Protein AF-A0A1J1LTK1-F1 (afdb_monomer_lite)

Foldseek 3Di:
DDPQQDAALVLLLVLLLVVQVVCPPPDFAALLNSQVVQVVQQVVCCVVPVHGRGRFDWDQDPSGTGGDVSVQLLCLLVVNHDPPDDDDPVSSVVSVQQWHADDRRTIDGNDD

Organism: NCBI:txid671072

InterPro domains:
  IPR025272 Antitoxin SocA-like, Panacea domain [PF13274] (35-80)

Secondary structure (DSSP, 8-state):
--------HHHHHHHHHHHHHHHTTTS--BHHHHHHHHHHHHHHHHHHHSS-SS---EEEETTEEEEHHHHHHHHHHHT---TT----HHHHHHHHHHEEEETTTEEEES--

Radius of gyration: 13.73 Å; chains: 1; bounding box: 41×34×31 Å

Structure (mmCIF, N/CA/C/O backbone):
data_AF-A0A1J1LTK1-F1
#
_entry.id   AF-A0A1J1LTK1-F1
#
loop_
_atom_site.group_PDB
_atom_site.id
_atom_site.type_symbol
_atom_site.label_atom_id
_atom_site.label_alt_id
_atom_site.label_comp_id
_atom_site.label_asym_id
_atom_site.label_entity_id
_atom_site.label_seq_id
_atom_site.pdbx_PDB_ins_code
_atom_site.Cartn_x
_atom_site.Cartn_y
_atom_site.Cartn_z
_atom_site.occupancy
_atom_site.B_iso_or_equiv
_atom_site.auth_seq_id
_atom_site.auth_comp_id
_atom_site.auth_asym_id
_atom_site.auth_atom_id
_atom_site.pdbx_PDB_model_num
ATOM 1 N N . MET A 1 1 ? -20.909 6.873 -13.714 1.00 45.38 1 MET A N 1
ATOM 2 C CA . MET A 1 1 ? -20.887 6.756 -12.245 1.00 45.38 1 MET A CA 1
ATOM 3 C C . MET A 1 1 ? -19.420 6.733 -11.861 1.00 45.38 1 MET A C 1
ATOM 5 O O . MET A 1 1 ? -18.765 5.736 -12.125 1.00 45.38 1 MET A O 1
ATOM 9 N N . GLU A 1 2 ? -18.878 7.863 -11.412 1.00 46.00 2 GLU A N 1
ATOM 10 C CA . GLU A 1 2 ? -17.503 7.933 -10.904 1.00 46.00 2 GLU A CA 1
ATOM 11 C C . GLU A 1 2 ? -17.510 7.356 -9.491 1.00 46.00 2 GLU A C 1
ATOM 13 O O . GLU A 1 2 ? -18.053 7.960 -8.572 1.00 46.00 2 GLU A O 1
ATOM 18 N N . TYR A 1 3 ? -16.981 6.146 -9.332 1.00 57.50 3 TYR A N 1
ATOM 19 C CA . TYR A 1 3 ? -16.617 5.632 -8.018 1.00 57.50 3 TYR A CA 1
ATOM 20 C C . TYR A 1 3 ? -15.126 5.903 -7.865 1.00 57.50 3 TYR A C 1
ATOM 22 O O . TYR A 1 3 ? -14.292 5.104 -8.292 1.00 57.50 3 TYR A O 1
ATOM 30 N N . GLN A 1 4 ? -14.789 7.092 -7.370 1.00 62.84 4 GLN A N 1
ATOM 31 C CA . GLN A 1 4 ? -13.400 7.451 -7.133 1.00 62.84 4 GLN A CA 1
ATOM 32 C C . GLN A 1 4 ? -13.026 6.909 -5.755 1.00 62.84 4 GLN A C 1
ATOM 34 O O . GLN A 1 4 ? -13.456 7.413 -4.721 1.00 62.84 4 GLN A O 1
ATOM 39 N N . PHE A 1 5 ? -12.317 5.784 -5.740 1.00 80.62 5 PHE A N 1
ATOM 40 C CA . PHE A 1 5 ? -11.678 5.325 -4.519 1.00 80.62 5 PHE A CA 1
ATOM 41 C C . PHE A 1 5 ? -10.465 6.219 -4.292 1.00 80.62 5 PHE A C 1
ATOM 43 O O . PHE A 1 5 ? -9.437 6.043 -4.941 1.00 80.62 5 PHE A O 1
ATOM 50 N N . ASP A 1 6 ? -10.619 7.210 -3.422 1.00 88.69 6 ASP A N 1
ATOM 51 C CA . ASP A 1 6 ? -9.527 8.114 -3.093 1.00 88.69 6 ASP A CA 1
ATOM 52 C C . ASP A 1 6 ? -8.479 7.389 -2.253 1.00 88.69 6 ASP A C 1
ATOM 54 O O . ASP A 1 6 ? -8.791 6.741 -1.245 1.00 88.69 6 ASP A O 1
ATOM 58 N N . PHE A 1 7 ? -7.222 7.519 -2.670 1.00 91.62 7 PHE A N 1
ATOM 59 C CA . PHE A 1 7 ? -6.104 6.944 -1.944 1.00 91.62 7 PHE A CA 1
ATOM 60 C C . PHE A 1 7 ? -5.938 7.637 -0.589 1.00 91.62 7 PHE A C 1
ATOM 62 O O . PHE A 1 7 ? -5.644 8.830 -0.509 1.00 91.62 7 PHE A O 1
ATOM 69 N N . ASN A 1 8 ? -6.083 6.867 0.485 1.00 93.50 8 ASN A N 1
ATOM 70 C CA . ASN A 1 8 ? -5.805 7.303 1.841 1.00 93.50 8 ASN A CA 1
ATOM 71 C C . ASN A 1 8 ? -4.403 6.837 2.248 1.00 93.50 8 ASN A C 1
ATOM 73 O O . ASN A 1 8 ? -4.176 5.658 2.530 1.00 93.50 8 ASN A O 1
ATOM 77 N N . ILE A 1 9 ? -3.475 7.790 2.292 1.00 91.75 9 ILE A N 1
ATOM 78 C CA . ILE A 1 9 ? -2.065 7.521 2.562 1.00 91.75 9 ILE A CA 1
ATOM 79 C C . ILE A 1 9 ? -1.815 6.925 3.945 1.00 91.75 9 ILE A C 1
ATOM 81 O O . ILE A 1 9 ? -1.052 5.970 4.055 1.00 91.75 9 ILE A O 1
ATOM 85 N N . GLU A 1 10 ? -2.484 7.434 4.978 1.00 92.56 10 GLU A N 1
ATOM 86 C CA . GLU A 1 10 ? -2.327 6.953 6.352 1.00 92.56 10 GLU A CA 1
ATOM 87 C C . GLU A 1 10 ? -2.724 5.479 6.441 1.00 92.56 10 GLU A C 1
ATOM 89 O O . GLU A 1 10 ? -1.937 4.645 6.879 1.00 92.56 10 GLU A O 1
ATOM 94 N N . LYS A 1 11 ? -3.898 5.117 5.909 1.00 94.75 11 LYS A N 1
ATOM 95 C CA . LYS A 1 11 ? -4.338 3.717 5.844 1.00 94.75 11 LYS A CA 1
ATOM 96 C C . LYS A 1 11 ? -3.396 2.855 5.014 1.00 94.75 11 LYS A C 1
ATOM 98 O O . LYS A 1 11 ? -3.221 1.684 5.341 1.00 94.75 11 LYS A O 1
ATOM 103 N N . GLY A 1 12 ? -2.803 3.402 3.955 1.00 95.12 12 GLY A N 1
ATOM 104 C CA . GLY A 1 12 ? -1.789 2.715 3.160 1.00 95.12 12 GLY A CA 1
ATOM 105 C C . GLY A 1 12 ? -0.531 2.395 3.973 1.00 95.12 12 GLY A C 1
ATOM 106 O O . GLY A 1 12 ? -0.083 1.250 3.976 1.00 95.12 12 GLY A O 1
ATOM 107 N N . ILE A 1 13 ? -0.000 3.378 4.708 1.00 94.50 13 ILE A N 1
ATOM 108 C CA . ILE A 1 13 ? 1.161 3.213 5.598 1.00 94.50 13 ILE A CA 1
ATOM 109 C C . ILE A 1 13 ? 0.856 2.174 6.679 1.00 94.50 13 ILE A C 1
ATOM 111 O O . ILE A 1 13 ? 1.611 1.216 6.829 1.00 94.50 13 ILE A O 1
ATOM 115 N N . GLU A 1 14 ? -0.275 2.305 7.372 1.00 95.62 14 GLU A N 1
ATOM 116 C CA . GLU A 1 14 ? -0.669 1.372 8.433 1.00 95.62 14 GLU A CA 1
ATOM 117 C C . GLU A 1 14 ? -0.929 -0.044 7.889 1.00 95.62 14 GLU A C 1
ATOM 119 O O . GLU A 1 14 ? -0.571 -1.034 8.523 1.00 95.62 14 GLU A O 1
ATOM 124 N N . SER A 1 15 ? -1.456 -0.172 6.666 1.00 96.19 15 SER A N 1
ATOM 125 C CA . SER A 1 15 ? -1.603 -1.477 6.003 1.00 96.19 15 SER A CA 1
ATOM 126 C C . SER A 1 15 ? -0.249 -2.130 5.715 1.00 96.19 15 SER A C 1
ATOM 128 O O . SER A 1 15 ? -0.113 -3.344 5.871 1.00 96.19 15 SER A O 1
ATOM 130 N N . ILE A 1 16 ? 0.765 -1.350 5.314 1.00 95.38 16 ILE A N 1
ATOM 131 C CA . ILE A 1 16 ? 2.134 -1.861 5.161 1.00 95.38 16 ILE A CA 1
ATOM 132 C C . ILE A 1 16 ? 2.659 -2.325 6.517 1.00 95.38 16 ILE A C 1
ATOM 134 O O . ILE A 1 16 ? 3.096 -3.468 6.608 1.00 95.38 16 ILE A O 1
ATOM 138 N N . LEU A 1 17 ? 2.602 -1.479 7.551 1.00 95.12 17 LEU A N 1
ATOM 139 C CA . LEU A 1 17 ? 3.112 -1.802 8.889 1.00 95.12 17 LEU A CA 1
ATOM 140 C C . LEU A 1 17 ? 2.490 -3.091 9.431 1.00 95.12 17 LEU A C 1
ATOM 142 O O . LEU A 1 17 ? 3.217 -4.001 9.830 1.00 95.12 17 LEU A O 1
ATOM 146 N N . TYR A 1 18 ? 1.170 -3.218 9.312 1.00 95.62 18 TYR A N 1
ATOM 147 C CA . TYR A 1 18 ? 0.444 -4.419 9.701 1.00 95.62 18 TYR A CA 1
ATOM 148 C C . TYR A 1 18 ? 0.911 -5.664 8.932 1.00 95.62 18 TYR A C 1
ATOM 150 O O . TYR A 1 18 ? 1.133 -6.722 9.519 1.00 95.62 18 TYR A O 1
ATOM 158 N N . ILE A 1 19 ? 1.122 -5.563 7.614 1.00 94.88 19 ILE A N 1
ATOM 159 C CA . ILE A 1 19 ? 1.669 -6.676 6.822 1.00 94.88 19 ILE A CA 1
ATOM 160 C C . ILE A 1 19 ? 3.095 -7.027 7.273 1.00 94.88 19 ILE A C 1
ATOM 162 O O . ILE A 1 19 ? 3.432 -8.209 7.320 1.00 94.88 19 ILE A O 1
ATOM 166 N N . LEU A 1 20 ? 3.939 -6.043 7.597 1.00 94.12 20 LEU A N 1
ATOM 167 C CA . LEU A 1 20 ? 5.304 -6.299 8.070 1.00 94.12 20 LEU A CA 1
ATOM 168 C C . LEU A 1 20 ? 5.305 -7.058 9.397 1.00 94.12 20 LEU A C 1
ATOM 170 O O . LEU A 1 20 ? 6.036 -8.041 9.515 1.00 94.12 20 LEU A O 1
ATOM 174 N N . GLU A 1 21 ? 4.454 -6.660 10.341 1.00 93.62 21 GLU A N 1
ATOM 175 C CA . GLU A 1 21 ? 4.252 -7.368 11.609 1.00 93.62 21 GLU A CA 1
ATOM 176 C C . GLU A 1 21 ? 3.733 -8.795 11.368 1.00 93.62 21 GLU A C 1
ATOM 178 O O . GLU A 1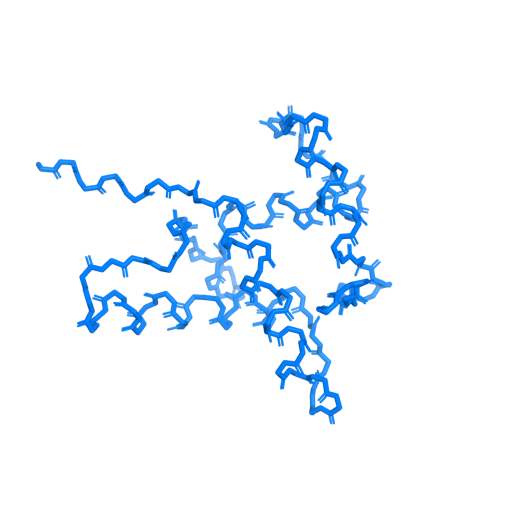 21 ? 4.277 -9.772 11.882 1.00 93.62 21 GLU A O 1
ATOM 183 N N . LEU A 1 22 ? 2.735 -8.962 10.493 1.00 92.62 22 LEU A N 1
ATOM 184 C CA . LEU A 1 22 ? 2.190 -10.281 10.161 1.00 92.62 22 LEU A CA 1
ATOM 185 C C . LEU A 1 22 ? 3.224 -11.234 9.555 1.00 92.62 22 LEU A C 1
ATOM 187 O O . LEU A 1 22 ? 3.109 -12.455 9.738 1.00 92.62 22 LEU A O 1
ATOM 191 N N . LEU A 1 23 ? 4.177 -10.694 8.795 1.00 91.06 23 LEU A N 1
ATOM 192 C CA . LEU A 1 23 ? 5.240 -11.438 8.125 1.00 91.06 23 LEU A CA 1
ATOM 193 C C . LEU A 1 23 ? 6.461 -11.687 9.012 1.00 91.06 23 LEU A C 1
ATOM 195 O O . LEU A 1 23 ? 7.292 -12.533 8.656 1.00 91.06 23 LEU A O 1
ATOM 199 N N . GLU A 1 24 ? 6.559 -11.000 10.149 1.00 87.75 24 GLU A N 1
ATOM 200 C CA . GLU A 1 24 ? 7.686 -11.100 11.064 1.00 87.75 24 GLU A CA 1
ATOM 201 C C . GLU A 1 24 ? 7.950 -12.563 11.447 1.00 87.75 24 GLU A C 1
ATOM 203 O O . GLU A 1 24 ? 7.037 -13.335 11.746 1.00 87.75 24 GLU A O 1
ATOM 208 N N . ASN A 1 25 ? 9.219 -12.976 11.374 1.00 86.19 25 ASN A N 1
ATOM 209 C CA . ASN A 1 25 ? 9.689 -14.341 11.650 1.00 86.19 25 ASN A CA 1
ATOM 210 C C . ASN A 1 25 ? 9.077 -15.463 10.784 1.00 86.19 25 ASN A C 1
ATOM 212 O O . ASN A 1 25 ? 9.423 -16.628 10.972 1.00 86.19 25 ASN A O 1
ATOM 216 N N . LYS A 1 26 ? 8.211 -15.147 9.810 1.00 90.62 26 LYS A N 1
ATOM 217 C CA . LYS A 1 26 ? 7.606 -16.132 8.898 1.00 90.62 26 LYS A CA 1
ATOM 218 C C . LYS A 1 26 ? 8.278 -16.109 7.542 1.00 90.62 26 LYS A C 1
ATOM 220 O O . LYS A 1 26 ? 8.710 -17.147 7.047 1.00 90.62 26 LYS A O 1
ATOM 225 N N . VAL A 1 27 ? 8.349 -14.931 6.920 1.00 90.88 27 VAL A N 1
ATOM 226 C CA . VAL A 1 27 ? 8.989 -14.771 5.614 1.00 90.88 27 VAL A CA 1
ATOM 227 C C . VAL A 1 27 ? 9.534 -13.361 5.422 1.00 90.88 27 VAL A C 1
ATOM 229 O O . VAL A 1 27 ? 8.986 -12.396 5.932 1.00 90.88 27 VAL A O 1
ATOM 232 N N . GLN A 1 28 ? 10.581 -13.236 4.607 1.00 89.94 28 GLN A N 1
ATOM 233 C CA . GLN A 1 28 ? 11.157 -11.948 4.234 1.00 89.94 28 GLN A CA 1
ATOM 234 C C . GLN A 1 28 ? 10.136 -11.032 3.520 1.00 89.94 28 GLN A C 1
ATOM 236 O O . GLN A 1 28 ? 9.617 -11.413 2.460 1.00 89.94 28 GLN A O 1
ATOM 241 N N . PRO A 1 29 ? 9.872 -9.820 4.042 1.00 92.00 29 PRO A N 1
ATOM 242 C CA . PRO A 1 29 ? 8.913 -8.874 3.474 1.00 92.00 29 PRO A CA 1
ATOM 243 C C . PRO A 1 29 ? 9.540 -8.047 2.340 1.00 92.00 29 PRO A C 1
ATOM 245 O O . PRO A 1 29 ? 9.961 -6.905 2.512 1.00 92.00 29 PRO A O 1
ATOM 248 N N . THR A 1 30 ? 9.625 -8.625 1.143 1.00 93.31 30 THR A N 1
ATOM 249 C CA . THR A 1 30 ? 10.082 -7.885 -0.045 1.00 93.31 30 THR A CA 1
ATOM 250 C C . THR A 1 30 ? 8.988 -6.957 -0.584 1.00 93.31 30 THR A C 1
ATOM 252 O O . THR A 1 30 ? 7.803 -7.276 -0.465 1.00 93.31 30 THR A O 1
ATOM 255 N N . ILE A 1 31 ? 9.365 -5.874 -1.282 1.00 92.00 31 ILE A N 1
ATOM 256 C CA . ILE A 1 31 ? 8.424 -4.969 -1.988 1.00 92.00 31 ILE A CA 1
ATOM 257 C C . ILE A 1 31 ? 7.384 -5.755 -2.802 1.00 92.00 31 ILE A C 1
ATOM 259 O O . ILE A 1 31 ? 6.187 -5.479 -2.733 1.00 92.00 31 ILE A O 1
ATOM 263 N N . HIS A 1 32 ? 7.821 -6.778 -3.544 1.00 92.00 32 HIS A N 1
ATOM 264 C CA . HIS A 1 32 ? 6.935 -7.610 -4.360 1.00 92.00 32 HIS A CA 1
ATOM 265 C C . HIS A 1 32 ? 5.928 -8.420 -3.540 1.00 92.00 32 HIS A C 1
ATOM 267 O O . HIS A 1 32 ? 4.791 -8.593 -3.974 1.00 92.00 32 HIS A O 1
ATOM 273 N N . ARG A 1 33 ? 6.335 -8.956 -2.383 1.00 93.12 33 ARG A N 1
ATOM 274 C CA . ARG A 1 33 ? 5.436 -9.718 -1.508 1.00 93.12 33 ARG A CA 1
ATOM 275 C C . ARG A 1 33 ? 4.413 -8.788 -0.879 1.00 93.12 33 ARG A C 1
ATOM 277 O O . ARG A 1 33 ? 3.225 -9.059 -1.008 1.00 93.12 33 ARG A O 1
ATOM 284 N N . VAL A 1 34 ? 4.864 -7.680 -0.294 1.00 95.06 34 VAL A N 1
ATOM 285 C CA . VAL A 1 34 ? 3.986 -6.672 0.320 1.00 95.06 34 VAL A CA 1
ATOM 286 C C . VAL A 1 34 ? 2.975 -6.144 -0.703 1.00 95.06 34 VAL A C 1
ATOM 288 O O . VAL A 1 34 ? 1.781 -6.158 -0.431 1.00 95.06 34 VAL A O 1
ATOM 291 N N . SER A 1 35 ? 3.415 -5.820 -1.925 1.00 95.50 35 SER A N 1
ATOM 292 C CA . SER A 1 35 ? 2.527 -5.388 -3.022 1.00 95.50 35 SER A CA 1
ATOM 293 C C . SER A 1 35 ? 1.425 -6.405 -3.338 1.00 95.50 35 SER A C 1
ATOM 295 O O . SER A 1 35 ? 0.273 -6.036 -3.551 1.00 95.50 35 SER A O 1
ATOM 297 N N . LYS A 1 36 ? 1.761 -7.703 -3.348 1.00 95.31 36 LYS A N 1
ATOM 298 C CA . LYS A 1 36 ? 0.783 -8.773 -3.584 1.00 95.31 36 LYS A CA 1
ATOM 299 C C . LYS A 1 36 ? -0.178 -8.936 -2.412 1.00 95.31 36 LYS A C 1
ATOM 301 O O . LYS A 1 36 ? -1.364 -9.123 -2.654 1.00 95.31 36 LYS A O 1
ATOM 306 N N . PHE A 1 37 ? 0.310 -8.860 -1.174 1.00 96.31 37 PHE A N 1
ATOM 307 C CA . PHE A 1 37 ? -0.551 -8.905 0.010 1.00 96.31 37 PHE A CA 1
ATOM 308 C C . PHE A 1 37 ? -1.567 -7.764 0.004 1.00 96.31 37 PHE A C 1
ATOM 310 O O . PHE A 1 37 ? -2.751 -8.029 0.173 1.00 96.31 37 PHE A O 1
ATOM 317 N N . LEU A 1 38 ? -1.122 -6.537 -0.277 1.00 97.06 38 LEU A N 1
ATOM 318 C CA . LEU A 1 38 ? -1.998 -5.372 -0.413 1.00 97.06 38 LEU A CA 1
ATOM 319 C C . LEU A 1 38 ? -3.070 -5.597 -1.487 1.00 97.06 38 LEU A C 1
ATOM 321 O O . LEU A 1 38 ? -4.254 -5.455 -1.200 1.00 97.06 38 LEU A O 1
ATOM 325 N N . TYR A 1 39 ? -2.670 -6.060 -2.677 1.00 97.12 39 TYR A N 1
ATOM 326 C CA . TYR A 1 39 ? -3.611 -6.380 -3.754 1.00 97.12 39 TYR A CA 1
ATOM 327 C C . TYR A 1 39 ? -4.663 -7.413 -3.338 1.00 97.12 39 TYR A C 1
ATOM 329 O O . TYR A 1 39 ? -5.849 -7.218 -3.592 1.00 97.12 39 TYR A O 1
ATOM 337 N N . PHE A 1 40 ? -4.249 -8.521 -2.716 1.00 97.12 40 PHE A N 1
ATOM 338 C CA . PHE A 1 40 ? -5.194 -9.554 -2.294 1.00 97.12 40 PHE A CA 1
ATOM 339 C C . PHE A 1 40 ? -6.112 -9.067 -1.172 1.00 97.12 40 PHE A C 1
ATOM 341 O O . PHE A 1 40 ? -7.302 -9.371 -1.211 1.00 97.12 40 PHE A O 1
ATOM 348 N N . ALA A 1 41 ? -5.591 -8.274 -0.234 1.00 96.81 41 ALA A N 1
ATOM 349 C CA . ALA A 1 41 ? -6.381 -7.680 0.836 1.00 96.81 41 ALA A CA 1
ATOM 350 C C . ALA A 1 41 ? -7.443 -6.719 0.281 1.00 96.81 41 ALA A C 1
ATOM 352 O O . ALA A 1 41 ? -8.616 -6.838 0.626 1.00 96.81 41 ALA A O 1
ATOM 353 N N . ASP A 1 42 ? -7.063 -5.818 -0.628 1.00 96.00 42 ASP A N 1
ATOM 354 C CA . ASP A 1 42 ? -7.999 -4.894 -1.273 1.00 96.00 42 ASP A CA 1
ATOM 355 C C . ASP A 1 42 ? -9.012 -5.617 -2.158 1.00 96.00 42 ASP A C 1
ATOM 357 O O . ASP A 1 42 ? -10.188 -5.258 -2.157 1.00 96.00 42 ASP A O 1
ATOM 361 N N . LYS A 1 43 ? -8.587 -6.656 -2.882 1.00 95.75 43 LYS A N 1
ATOM 362 C CA . LYS A 1 43 ? -9.482 -7.482 -3.694 1.00 95.75 43 LYS A CA 1
ATOM 363 C C . LYS A 1 43 ? -10.550 -8.153 -2.827 1.00 95.75 43 LYS A C 1
ATOM 365 O O . LYS A 1 43 ? -11.732 -8.047 -3.139 1.00 95.75 43 LYS A O 1
ATOM 370 N N . GLU A 1 44 ? -10.154 -8.808 -1.738 1.00 97.50 44 GLU A N 1
ATOM 371 C CA . GLU A 1 44 ? -11.094 -9.467 -0.825 1.00 97.50 44 GLU A CA 1
ATOM 372 C C . GLU A 1 44 ? -12.009 -8.445 -0.128 1.00 97.50 44 GLU A C 1
ATOM 374 O O . GLU A 1 44 ? -13.215 -8.664 0.010 1.00 97.50 44 GLU A O 1
ATOM 379 N N . HIS A 1 45 ? -11.465 -7.289 0.268 1.00 95.94 45 HIS A N 1
ATOM 380 C CA . HIS A 1 45 ? -12.250 -6.215 0.877 1.00 95.94 45 HIS A CA 1
ATOM 381 C C . HIS A 1 45 ? -13.284 -5.641 -0.099 1.00 95.94 45 HIS A C 1
ATOM 383 O O . HIS A 1 45 ? -14.432 -5.404 0.284 1.00 95.94 45 HIS A O 1
ATOM 389 N N . LEU A 1 46 ? -12.903 -5.485 -1.368 1.00 94.56 46 LEU A N 1
ATOM 390 C CA . LEU A 1 46 ? -13.790 -5.035 -2.431 1.00 94.56 46 LEU A CA 1
ATOM 391 C C . LEU A 1 46 ? -14.904 -6.053 -2.689 1.00 94.56 46 LEU A C 1
ATOM 393 O O . LEU A 1 46 ? -16.068 -5.666 -2.746 1.00 94.56 46 LEU A O 1
ATOM 397 N N . GLU A 1 47 ? -14.571 -7.342 -2.788 1.00 97.00 47 GLU A N 1
ATOM 398 C CA . GLU A 1 47 ? -15.549 -8.420 -2.987 1.00 97.00 47 GLU A CA 1
ATOM 399 C C . GLU A 1 47 ? -16.565 -8.495 -1.839 1.00 97.00 47 GLU A C 1
ATOM 401 O O . GLU A 1 47 ? -17.753 -8.716 -2.071 1.00 97.00 47 GLU A O 1
ATOM 406 N N . LYS A 1 48 ? -16.115 -8.280 -0.598 1.00 97.38 48 LYS A N 1
ATOM 407 C CA . LYS A 1 48 ? -16.959 -8.422 0.594 1.00 97.38 48 LYS A CA 1
ATOM 408 C C . LYS A 1 48 ? -17.755 -7.166 0.954 1.00 97.38 48 LYS A C 1
ATOM 410 O O . LYS A 1 48 ? -18.872 -7.282 1.456 1.00 97.38 48 LYS A O 1
ATOM 415 N N . TYR A 1 49 ? -17.185 -5.981 0.749 1.00 95.06 49 TYR A N 1
ATOM 416 C CA . TYR A 1 49 ? -17.736 -4.719 1.259 1.00 95.06 49 TYR A CA 1
ATOM 417 C C . TYR A 1 49 ? -17.961 -3.656 0.180 1.00 95.06 49 TYR A C 1
ATOM 419 O O . TYR A 1 49 ? -18.426 -2.563 0.501 1.00 95.06 49 TYR A O 1
ATOM 427 N N . GLY A 1 50 ? -17.626 -3.935 -1.083 1.00 94.00 50 GLY A N 1
ATOM 428 C CA . GLY A 1 50 ? -17.812 -2.996 -2.191 1.00 94.00 50 GLY A CA 1
ATOM 429 C C . GLY A 1 50 ? -16.882 -1.780 -2.147 1.00 94.00 50 GLY A C 1
ATOM 430 O O . GLY A 1 50 ? -17.179 -0.764 -2.773 1.00 94.00 50 GLY A O 1
ATOM 431 N N . ARG A 1 51 ? -15.770 -1.849 -1.402 1.00 92.19 51 ARG A N 1
ATOM 432 C CA . ARG A 1 51 ? -14.769 -0.775 -1.321 1.00 92.19 51 ARG A CA 1
ATOM 433 C C . ARG A 1 51 ? -13.365 -1.303 -1.059 1.00 92.19 51 ARG A C 1
ATOM 435 O O . ARG A 1 51 ? -13.212 -2.391 -0.518 1.00 92.19 51 ARG A O 1
ATOM 442 N N . PHE A 1 52 ? -12.357 -0.493 -1.366 1.00 94.56 52 PHE A N 1
ATOM 443 C CA . PHE A 1 52 ? -10.977 -0.742 -0.949 1.00 94.56 52 PHE A CA 1
ATOM 444 C C . PHE A 1 52 ? -10.740 -0.400 0.531 1.00 94.56 52 PHE A C 1
ATOM 446 O O . PHE A 1 52 ? -11.520 0.319 1.170 1.00 94.56 52 PHE A O 1
ATOM 453 N N . ILE A 1 53 ? -9.651 -0.937 1.077 1.00 95.38 53 ILE A N 1
ATOM 454 C CA . ILE A 1 53 ? -9.137 -0.649 2.417 1.00 95.38 53 ILE A CA 1
ATOM 455 C C . ILE A 1 53 ? -8.573 0.775 2.439 1.00 95.38 53 ILE A C 1
ATOM 457 O O . ILE A 1 53 ? -8.960 1.576 3.295 1.00 95.38 53 ILE A O 1
ATOM 461 N N . PHE A 1 54 ? -7.707 1.098 1.474 1.00 94.94 54 PHE A N 1
ATOM 462 C CA . PHE A 1 54 ? -7.007 2.385 1.391 1.00 94.94 54 PHE A CA 1
ATOM 463 C C . PHE A 1 54 ? -7.077 3.060 0.014 1.00 94.94 54 PHE A C 1
ATOM 465 O O . PHE A 1 54 ? -6.593 4.176 -0.116 1.00 94.94 54 PHE A O 1
ATOM 472 N N . GLY A 1 55 ? -7.718 2.452 -0.988 1.00 93.25 55 GLY A N 1
ATOM 473 C CA . GLY A 1 55 ? -8.080 3.147 -2.232 1.00 93.25 55 GLY A CA 1
ATOM 474 C C . GLY A 1 55 ? -6.947 3.330 -3.241 1.00 93.25 55 GLY A C 1
ATOM 475 O O . GLY A 1 55 ? -6.949 4.307 -3.980 1.00 93.25 55 GLY A O 1
ATOM 476 N N . ASP A 1 56 ? -5.961 2.433 -3.279 1.00 94.25 56 ASP A N 1
ATOM 477 C CA . ASP A 1 56 ? -4.896 2.507 -4.290 1.00 94.25 56 ASP A CA 1
ATOM 478 C C . ASP A 1 56 ? -5.342 1.926 -5.641 1.00 94.25 56 ASP A C 1
ATOM 480 O O . ASP A 1 56 ? -6.285 1.141 -5.751 1.00 94.25 56 ASP A O 1
ATOM 484 N N . SER A 1 57 ? -4.637 2.330 -6.691 1.00 93.06 57 SER A N 1
ATOM 485 C CA . SER A 1 57 ? -4.787 1.827 -8.049 1.00 93.06 57 SER A CA 1
ATOM 486 C C . SER A 1 57 ? -3.743 0.753 -8.331 1.00 93.06 57 SER A C 1
ATOM 488 O O . SER A 1 57 ? -2.550 0.954 -8.113 1.00 93.06 57 SER A O 1
ATOM 490 N N . TYR A 1 58 ? -4.173 -0.380 -8.879 1.00 94.50 58 TYR A N 1
ATOM 491 C CA . TYR A 1 58 ? -3.288 -1.510 -9.154 1.00 94.50 58 TYR A CA 1
ATOM 492 C C . TYR A 1 58 ? -3.004 -1.656 -10.646 1.00 94.50 58 TYR A C 1
ATOM 494 O O . TYR A 1 58 ? -3.925 -1.783 -11.452 1.00 94.50 58 TYR A O 1
ATOM 502 N N . TYR A 1 59 ? -1.723 -1.732 -11.006 1.00 94.75 59 TYR A N 1
ATOM 503 C CA . TYR A 1 59 ? -1.285 -2.001 -12.376 1.00 94.75 59 TYR A CA 1
ATOM 504 C C . TYR A 1 59 ? -0.731 -3.416 -12.515 1.00 94.75 59 TYR A C 1
ATOM 506 O O . TYR A 1 59 ? 0.092 -3.864 -11.714 1.00 94.75 59 TYR A O 1
ATOM 514 N N . ALA A 1 60 ? -1.154 -4.123 -13.564 1.00 95.06 60 ALA A N 1
ATOM 515 C CA . ALA A 1 60 ? -0.609 -5.428 -13.912 1.00 95.06 60 ALA A CA 1
ATOM 516 C C . ALA A 1 60 ? 0.773 -5.261 -14.562 1.00 95.06 60 ALA A C 1
ATOM 518 O O . ALA A 1 60 ? 0.886 -4.905 -15.734 1.00 95.06 60 ALA A O 1
ATOM 519 N N . MET A 1 61 ? 1.834 -5.517 -13.796 1.00 93.31 61 MET A N 1
ATOM 520 C CA . MET A 1 61 ? 3.214 -5.483 -14.282 1.00 93.31 61 MET A CA 1
ATOM 521 C C . MET A 1 61 ? 3.763 -6.902 -14.481 1.00 93.31 61 MET A C 1
ATOM 523 O O . MET A 1 61 ? 3.155 -7.894 -14.075 1.00 93.31 61 MET A O 1
ATOM 527 N N . LYS A 1 62 ? 4.965 -7.010 -15.064 1.00 92.50 62 LYS A N 1
ATOM 528 C CA . LYS A 1 62 ? 5.628 -8.287 -15.403 1.00 92.50 62 LYS A CA 1
ATOM 529 C C . LYS A 1 62 ? 5.641 -9.324 -14.267 1.00 92.50 62 LYS A C 1
ATOM 531 O O . LYS A 1 62 ? 5.597 -10.519 -14.535 1.00 92.50 62 LYS A O 1
ATOM 536 N N . HIS A 1 63 ? 5.726 -8.884 -13.010 1.00 89.44 63 HIS A N 1
ATOM 537 C CA . HIS A 1 63 ? 5.875 -9.762 -11.840 1.00 89.44 63 HIS A CA 1
ATOM 538 C C . HIS A 1 63 ? 4.645 -9.809 -10.918 1.00 89.44 63 HIS A C 1
ATOM 540 O O . HIS A 1 63 ? 4.709 -10.384 -9.822 1.00 89.44 63 HIS A O 1
ATOM 546 N N . GLY A 1 64 ? 3.521 -9.250 -11.369 1.00 92.06 64 GLY A N 1
ATOM 547 C CA . GLY A 1 64 ? 2.258 -9.218 -10.642 1.00 92.06 64 GLY A CA 1
ATOM 548 C C . GLY A 1 64 ? 1.678 -7.808 -10.509 1.0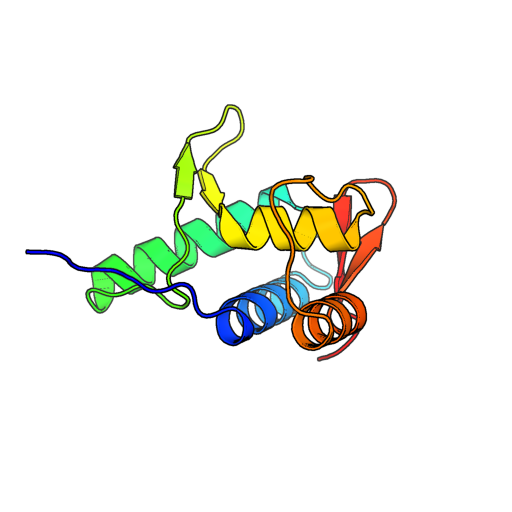0 92.06 64 GLY A C 1
ATOM 549 O O . GLY A 1 64 ? 2.207 -6.864 -11.102 1.00 92.06 64 GLY A O 1
ATOM 550 N N . PRO A 1 65 ? 0.586 -7.675 -9.741 1.00 96.25 65 PRO A N 1
ATOM 551 C CA . PRO A 1 65 ? -0.041 -6.389 -9.478 1.00 96.25 65 PRO A CA 1
ATOM 552 C C . PRO A 1 65 ? 0.870 -5.515 -8.612 1.00 96.25 65 PRO A C 1
ATOM 554 O O . PRO A 1 65 ? 1.482 -5.999 -7.656 1.00 96.25 65 PRO A O 1
ATOM 557 N N . VAL A 1 66 ? 0.948 -4.232 -8.955 1.00 95.44 66 VAL A N 1
ATOM 558 C CA . VAL A 1 66 ? 1.707 -3.221 -8.214 1.00 95.44 66 VAL A CA 1
ATOM 559 C C . VAL A 1 66 ? 0.758 -2.091 -7.802 1.00 95.44 66 VAL A C 1
ATOM 561 O O . VAL A 1 66 ? 0.118 -1.522 -8.691 1.00 95.44 66 VAL A O 1
ATOM 564 N N . PRO A 1 67 ? 0.645 -1.784 -6.496 1.00 95.50 67 PRO A N 1
ATOM 565 C CA . PRO A 1 67 ? -0.110 -0.633 -6.009 1.00 95.50 67 PRO A CA 1
ATOM 566 C C . PRO A 1 67 ? 0.643 0.654 -6.368 1.00 95.50 67 PRO A C 1
ATOM 568 O O . PRO A 1 67 ? 1.804 0.810 -5.998 1.00 95.50 67 PRO A O 1
ATOM 571 N N . SER A 1 68 ? 0.025 1.534 -7.149 1.00 93.44 68 SER A N 1
ATOM 572 C CA . SER A 1 68 ? 0.688 2.684 -7.771 1.00 93.44 68 SER A CA 1
ATOM 573 C C . SER A 1 68 ? 1.203 3.674 -6.733 1.00 93.44 68 SER A C 1
ATOM 575 O O . SER A 1 68 ? 2.390 3.999 -6.726 1.00 93.44 68 SER A O 1
ATOM 577 N N . GLN A 1 69 ? 0.320 4.117 -5.838 1.00 92.69 69 GLN A N 1
ATOM 578 C CA . GLN A 1 69 ? 0.623 5.167 -4.870 1.00 92.69 69 GLN A CA 1
ATOM 579 C C . GLN A 1 69 ? 1.585 4.644 -3.803 1.00 92.69 69 GLN A C 1
ATOM 581 O O . GLN A 1 69 ? 2.601 5.275 -3.518 1.00 92.69 69 GLN A O 1
ATOM 586 N N . ILE A 1 70 ? 1.336 3.441 -3.275 1.00 94.00 70 ILE A N 1
ATOM 587 C CA . ILE A 1 70 ? 2.260 2.754 -2.363 1.00 94.00 70 ILE A CA 1
ATOM 588 C C . ILE A 1 70 ? 3.639 2.593 -3.010 1.00 94.00 70 ILE A C 1
ATOM 590 O O . ILE A 1 70 ? 4.654 2.813 -2.354 1.00 94.00 70 ILE A O 1
ATOM 594 N N . TYR A 1 71 ? 3.713 2.213 -4.289 1.00 92.75 71 TYR A N 1
ATOM 595 C CA . TYR A 1 71 ? 4.998 2.023 -4.956 1.00 92.75 71 TYR A CA 1
ATOM 596 C C . TYR A 1 71 ? 5.800 3.325 -5.058 1.00 92.75 71 TYR A C 1
ATOM 598 O O . TYR A 1 71 ? 7.021 3.293 -4.902 1.00 92.75 71 TYR A O 1
ATOM 606 N N . ASP A 1 72 ? 5.139 4.468 -5.235 1.00 91.88 72 ASP A N 1
ATOM 607 C CA . ASP A 1 72 ? 5.791 5.778 -5.187 1.00 91.88 72 ASP A CA 1
ATOM 608 C C . ASP A 1 72 ? 6.275 6.150 -3.771 1.00 91.88 72 ASP A C 1
ATOM 610 O O . ASP A 1 72 ? 7.390 6.658 -3.625 1.00 91.88 72 ASP A O 1
ATOM 614 N N . LEU A 1 73 ? 5.538 5.784 -2.713 1.00 91.31 73 LEU A N 1
ATOM 615 C CA . LEU A 1 73 ? 6.022 5.905 -1.324 1.00 91.31 73 LEU A CA 1
ATOM 616 C C . LEU A 1 73 ? 7.252 5.024 -1.065 1.00 91.31 73 LEU A C 1
ATOM 618 O O . LEU A 1 73 ? 8.201 5.439 -0.402 1.00 91.31 73 LEU A O 1
ATOM 622 N N . LEU A 1 74 ? 7.284 3.812 -1.619 1.00 91.00 74 LEU A N 1
ATOM 623 C CA . LEU A 1 74 ? 8.441 2.924 -1.494 1.00 91.00 74 LEU A CA 1
ATOM 624 C C . LEU A 1 74 ? 9.666 3.475 -2.239 1.00 91.00 74 LEU A C 1
ATOM 626 O O . LEU A 1 74 ? 10.788 3.327 -1.757 1.00 91.00 74 LEU A O 1
ATOM 630 N N . LYS A 1 75 ? 9.476 4.143 -3.383 1.00 89.44 75 LYS A N 1
ATOM 631 C CA . LYS A 1 75 ? 10.559 4.851 -4.087 1.00 89.44 75 LYS A CA 1
ATOM 632 C C . LYS A 1 75 ? 11.123 6.003 -3.259 1.00 89.44 75 LYS A C 1
ATOM 634 O O . LYS A 1 75 ? 12.343 6.150 -3.222 1.00 89.44 75 LYS A O 1
ATOM 639 N N . LEU A 1 76 ? 10.264 6.763 -2.569 1.00 89.00 76 LEU A N 1
ATOM 640 C CA . LEU A 1 76 ? 10.689 7.803 -1.625 1.00 89.00 76 LEU A CA 1
ATOM 641 C C . LEU A 1 76 ? 11.635 7.225 -0.565 1.00 89.00 76 LEU A C 1
ATOM 643 O O . LEU A 1 76 ? 12.741 7.729 -0.398 1.00 89.00 76 LEU A O 1
ATOM 647 N N . VAL A 1 77 ? 11.241 6.131 0.093 1.00 89.00 77 VAL A N 1
ATOM 648 C CA . VAL A 1 77 ? 12.067 5.486 1.132 1.00 89.00 77 VAL A CA 1
ATOM 649 C C . VAL A 1 77 ? 13.373 4.925 0.572 1.00 89.00 77 VAL A C 1
ATOM 651 O O . VAL A 1 77 ? 14.391 4.918 1.261 1.00 89.00 77 VAL A O 1
ATOM 654 N N . ARG A 1 78 ? 13.369 4.464 -0.683 1.00 87.38 78 ARG A N 1
ATOM 655 C CA . ARG A 1 78 ? 14.572 3.958 -1.355 1.00 87.38 78 ARG A CA 1
ATOM 656 C C . ARG A 1 78 ? 15.557 5.068 -1.749 1.00 87.38 78 ARG A C 1
ATOM 658 O O . ARG A 1 78 ? 16.703 4.756 -2.047 1.00 87.38 78 ARG A O 1
ATOM 665 N N . GLY A 1 79 ? 15.126 6.331 -1.755 1.00 84.56 79 GLY A N 1
ATOM 666 C CA . GLY A 1 79 ? 15.908 7.464 -2.260 1.00 84.56 79 GLY A CA 1
ATOM 667 C C . GLY A 1 79 ? 15.808 7.670 -3.777 1.00 84.56 79 GLY A C 1
ATOM 668 O O . GLY A 1 79 ? 16.519 8.507 -4.322 1.00 84.56 79 GLY A O 1
ATOM 669 N N . ASP A 1 80 ? 14.898 6.960 -4.451 1.00 84.44 80 ASP A N 1
ATOM 670 C CA . ASP A 1 80 ? 14.723 6.976 -5.911 1.00 84.44 80 ASP A CA 1
ATOM 671 C C . ASP A 1 80 ? 13.429 7.705 -6.312 1.00 84.44 80 ASP A C 1
ATOM 673 O O . ASP A 1 80 ? 12.587 7.175 -7.044 1.00 84.44 80 ASP A O 1
ATOM 677 N N . LEU A 1 81 ? 13.232 8.913 -5.780 1.00 78.56 81 LEU A N 1
ATOM 678 C CA . LEU A 1 81 ? 12.039 9.721 -6.037 1.00 78.56 81 LEU A CA 1
ATOM 679 C C . LEU A 1 81 ? 11.842 9.997 -7.533 1.00 78.56 81 LEU A C 1
ATOM 681 O O . LEU A 1 81 ? 12.747 10.456 -8.230 1.00 78.56 81 LEU A O 1
ATOM 685 N N . SER A 1 82 ? 10.617 9.778 -8.016 1.00 76.31 82 SER A N 1
ATOM 686 C CA . SER A 1 82 ? 10.228 10.248 -9.345 1.00 76.31 82 SER A CA 1
ATOM 687 C C . SER A 1 82 ? 10.076 11.773 -9.319 1.00 76.31 82 SER A C 1
ATOM 689 O O . SER A 1 82 ? 9.408 12.276 -8.417 1.00 76.31 82 SER A O 1
ATOM 691 N N . PRO A 1 83 ? 10.563 12.521 -10.329 1.00 75.38 83 PRO A N 1
ATOM 692 C CA . PRO A 1 83 ? 10.310 13.962 -10.440 1.00 75.38 83 PRO A CA 1
ATOM 693 C C . PRO A 1 83 ? 8.818 14.329 -10.427 1.00 75.38 83 PRO A C 1
ATOM 695 O O . PRO A 1 83 ? 8.456 15.443 -10.057 1.00 75.38 83 PRO A O 1
ATOM 698 N N . SER A 1 84 ? 7.960 13.387 -10.833 1.00 74.81 84 SER A N 1
ATOM 699 C CA . SER A 1 84 ? 6.504 13.534 -10.883 1.00 74.81 84 SER A CA 1
ATOM 700 C C . SER A 1 84 ? 5.798 13.302 -9.545 1.00 74.81 84 SER A C 1
ATOM 702 O O . SER A 1 84 ? 4.610 13.593 -9.444 1.00 74.81 84 SER A O 1
ATOM 704 N N . PHE A 1 85 ? 6.485 12.749 -8.541 1.00 80.25 85 PHE A N 1
ATOM 705 C CA . PHE A 1 85 ? 5.914 12.446 -7.232 1.00 80.25 85 PHE A CA 1
ATOM 706 C C . PHE A 1 85 ? 6.542 13.358 -6.179 1.00 80.25 85 PHE A C 1
ATOM 708 O O . PHE A 1 85 ? 7.681 13.159 -5.761 1.00 80.25 85 PHE A O 1
ATOM 715 N N . GLN A 1 86 ? 5.790 14.380 -5.774 1.00 79.69 86 GLN A N 1
ATOM 716 C CA . GLN A 1 86 ? 6.214 15.375 -4.789 1.00 79.69 86 GLN A CA 1
ATOM 717 C C . GLN A 1 86 ? 5.231 15.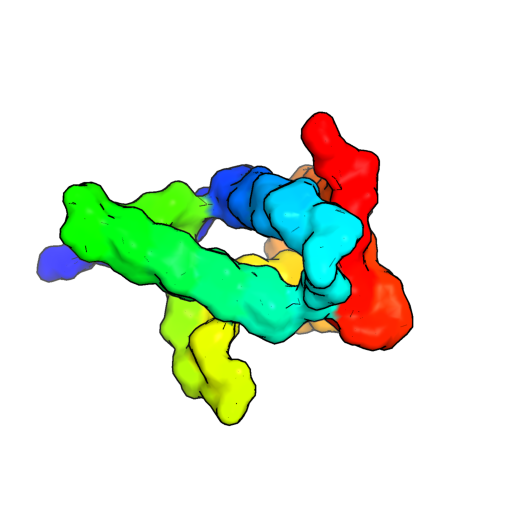362 -3.612 1.00 79.69 86 GLN A C 1
ATOM 719 O O . GLN A 1 86 ? 4.281 16.147 -3.598 1.00 79.69 86 GLN A O 1
ATOM 724 N N . PRO A 1 87 ? 5.394 14.426 -2.658 1.00 83.06 87 PRO A N 1
ATOM 725 C CA . PRO A 1 87 ? 4.584 14.414 -1.448 1.00 83.06 87 PRO A CA 1
ATOM 726 C C . PRO A 1 87 ? 4.872 15.653 -0.591 1.00 83.06 87 PRO A C 1
ATOM 728 O O . PRO A 1 87 ? 5.934 16.269 -0.695 1.00 83.06 87 PRO A O 1
ATOM 731 N N . SER A 1 88 ? 3.933 16.008 0.289 1.00 87.38 88 SER A N 1
ATOM 732 C CA . SER A 1 88 ? 4.180 17.054 1.282 1.00 87.38 88 SER A CA 1
ATOM 733 C C . SER A 1 88 ? 5.320 16.648 2.225 1.00 87.38 88 SER A C 1
ATOM 735 O O . SER A 1 88 ? 5.644 15.464 2.385 1.00 87.38 88 SER A O 1
ATOM 737 N N . GLN A 1 89 ? 5.933 17.640 2.871 1.00 87.44 89 GLN A N 1
ATOM 738 C CA . GLN A 1 89 ? 7.009 17.391 3.828 1.00 87.44 89 GLN A CA 1
ATOM 739 C C . GLN A 1 89 ? 6.535 16.504 4.991 1.00 87.44 89 GLN A C 1
ATOM 741 O O . GLN A 1 89 ? 7.207 15.538 5.335 1.00 87.44 89 GLN A O 1
ATOM 746 N N . GLU A 1 90 ? 5.335 16.766 5.511 1.00 88.38 90 GLU A N 1
ATOM 747 C CA . GLU A 1 90 ? 4.714 15.980 6.582 1.00 88.38 90 GLU A CA 1
ATOM 748 C C . GLU A 1 90 ? 4.551 14.502 6.202 1.00 88.38 90 GLU A C 1
ATOM 750 O O . GLU A 1 90 ? 4.959 13.615 6.948 1.00 88.38 90 GLU A O 1
ATOM 755 N N . ILE A 1 91 ? 4.030 14.228 5.002 1.00 86.62 91 ILE A N 1
ATOM 756 C CA . ILE A 1 91 ? 3.893 12.861 4.488 1.00 86.62 91 ILE A CA 1
ATOM 757 C C . ILE A 1 91 ? 5.259 12.185 4.390 1.00 86.62 91 ILE A C 1
ATOM 759 O O . ILE A 1 91 ? 5.415 11.020 4.755 1.00 86.62 91 ILE A O 1
ATOM 763 N N . SER A 1 92 ? 6.251 12.913 3.882 1.00 87.50 92 SER A N 1
ATOM 764 C CA . SER A 1 92 ? 7.592 12.368 3.701 1.00 87.50 92 SER A CA 1
ATOM 765 C C . SER A 1 92 ? 8.196 11.952 5.039 1.00 87.50 92 SER A C 1
ATOM 767 O O . SER A 1 92 ? 8.728 10.852 5.161 1.00 87.50 92 SER A O 1
ATOM 769 N N . GLU A 1 93 ? 8.055 12.798 6.057 1.00 89.25 93 GLU A N 1
ATOM 770 C CA . GLU A 1 93 ? 8.511 12.517 7.417 1.00 89.25 93 GLU A CA 1
ATOM 771 C C . GLU A 1 93 ? 7.786 11.307 8.019 1.00 89.25 93 GLU A C 1
ATOM 773 O O . GLU A 1 93 ? 8.446 10.407 8.538 1.00 89.25 93 GLU A O 1
ATOM 778 N N . GLN A 1 94 ? 6.457 11.228 7.886 1.00 88.62 94 GLN A N 1
ATOM 779 C CA . GLN A 1 94 ? 5.674 10.088 8.375 1.00 88.62 94 GLN A CA 1
ATOM 780 C C . GLN A 1 94 ? 6.124 8.764 7.745 1.00 88.62 94 GLN A C 1
ATOM 782 O O . GLN A 1 94 ? 6.316 7.775 8.451 1.00 88.62 94 GLN A O 1
ATOM 787 N N . VAL A 1 95 ? 6.319 8.743 6.426 1.00 88.94 95 VAL A N 1
ATOM 788 C CA . VAL A 1 95 ? 6.722 7.540 5.685 1.00 88.94 95 VAL A CA 1
ATOM 789 C C . VAL A 1 95 ? 8.139 7.110 6.070 1.00 88.94 95 VAL A C 1
ATOM 791 O O . VAL A 1 95 ? 8.367 5.935 6.357 1.00 88.94 95 VAL A O 1
ATOM 794 N N . LEU A 1 96 ? 9.081 8.057 6.133 1.00 88.56 96 LEU A N 1
ATOM 795 C CA . LEU A 1 96 ? 10.473 7.790 6.511 1.00 88.56 96 LEU A CA 1
ATOM 796 C C . LEU A 1 96 ? 10.609 7.326 7.970 1.00 88.56 96 LEU A C 1
ATOM 798 O O . LEU A 1 96 ? 11.529 6.574 8.287 1.00 88.56 96 LEU A O 1
ATOM 802 N N . GLN A 1 97 ? 9.700 7.748 8.853 1.00 90.31 97 GLN A N 1
ATOM 803 C CA . GLN A 1 97 ? 9.627 7.282 10.240 1.00 90.31 97 GLN A CA 1
ATOM 804 C C . GLN A 1 97 ? 8.898 5.940 10.394 1.00 90.31 97 GLN A C 1
ATOM 806 O O . GLN A 1 97 ? 9.061 5.286 11.421 1.00 90.31 97 GLN A O 1
ATOM 811 N N . ALA A 1 98 ? 8.087 5.526 9.417 1.00 88.38 98 ALA A N 1
ATOM 812 C CA . ALA A 1 98 ? 7.288 4.308 9.509 1.00 88.38 98 ALA A CA 1
ATOM 813 C C . ALA A 1 98 ? 8.097 3.053 9.159 1.00 88.38 98 ALA A C 1
ATOM 815 O O . ALA A 1 98 ? 8.073 2.069 9.898 1.00 88.38 98 ALA A O 1
ATOM 816 N N . PHE A 1 99 ? 8.826 3.064 8.044 1.00 89.88 99 PHE A N 1
ATOM 817 C CA . PHE A 1 99 ? 9.593 1.906 7.588 1.00 89.88 99 PHE A CA 1
ATOM 818 C C . PHE A 1 99 ? 10.811 2.317 6.759 1.00 89.88 99 PHE A C 1
ATOM 820 O O . PHE A 1 99 ? 10.849 3.383 6.150 1.00 89.88 99 PHE A O 1
ATOM 827 N N . LYS A 1 100 ? 11.807 1.430 6.694 1.00 90.19 100 LYS A N 1
ATOM 828 C CA . LYS A 1 100 ? 12.991 1.581 5.835 1.00 90.19 100 LYS A CA 1
ATOM 829 C C . LYS A 1 100 ? 13.140 0.411 4.871 1.00 90.19 100 LYS A C 1
ATOM 831 O O . LYS A 1 100 ? 12.663 -0.692 5.142 1.00 90.19 100 LYS A O 1
ATOM 836 N N . ILE A 1 101 ? 13.844 0.644 3.766 1.00 86.31 101 ILE A N 1
ATOM 837 C CA . ILE A 1 101 ? 14.204 -0.393 2.795 1.00 86.31 101 ILE A CA 1
ATOM 838 C C . ILE A 1 101 ? 15.690 -0.734 2.957 1.00 86.31 101 ILE A C 1
ATOM 840 O O . ILE A 1 101 ? 16.538 0.152 2.913 1.00 86.31 101 ILE A O 1
ATOM 844 N N . MET A 1 102 ? 16.005 -2.017 3.143 1.00 82.50 102 MET A N 1
ATOM 845 C CA . MET A 1 102 ? 17.379 -2.540 3.157 1.00 82.50 102 MET A CA 1
ATOM 846 C C . MET A 1 102 ? 17.774 -3.128 1.790 1.00 82.50 102 MET A C 1
ATOM 848 O O . MET A 1 102 ? 16.909 -3.359 0.943 1.00 82.50 102 MET A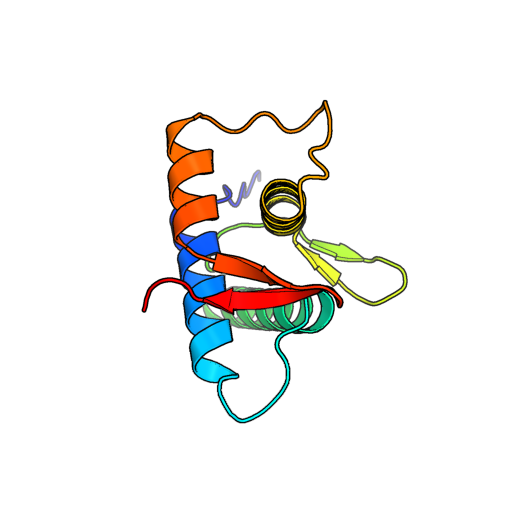 O 1
ATOM 852 N N . GLU A 1 103 ? 19.074 -3.403 1.614 1.00 71.81 103 GLU A N 1
ATOM 853 C CA . GLU A 1 103 ? 19.791 -3.781 0.375 1.00 71.81 103 GLU A CA 1
ATOM 854 C C . GLU A 1 103 ? 18.959 -4.488 -0.719 1.00 71.81 103 GLU A C 1
ATOM 856 O O . GLU A 1 103 ? 18.977 -4.068 -1.873 1.00 71.81 103 GLU A O 1
ATOM 861 N N . VAL A 1 104 ? 18.191 -5.533 -0.381 1.00 68.44 104 VAL A N 1
ATOM 862 C CA . VAL A 1 104 ? 17.468 -6.390 -1.349 1.00 68.44 104 VAL A CA 1
ATOM 863 C C . VAL A 1 104 ? 15.964 -6.075 -1.432 1.00 68.44 104 VAL A C 1
ATOM 865 O O . VAL A 1 104 ? 15.130 -6.975 -1.536 1.00 68.44 104 VAL A O 1
ATOM 868 N N . CYS A 1 105 ? 15.574 -4.797 -1.366 1.00 79.69 105 CYS A N 1
ATOM 869 C CA . CYS A 1 105 ? 14.158 -4.384 -1.355 1.00 79.69 105 CYS A CA 1
ATOM 870 C C . CYS A 1 105 ? 13.360 -4.977 -0.174 1.00 79.69 105 CYS A C 1
ATOM 872 O O . CYS A 1 105 ? 12.164 -5.262 -0.305 1.00 79.69 105 CYS A O 1
ATOM 874 N N . LEU A 1 106 ? 14.035 -5.203 0.956 1.00 84.19 106 LEU A N 1
ATOM 875 C CA . LEU A 1 106 ? 13.435 -5.713 2.187 1.00 84.19 106 LEU A CA 1
ATOM 876 C C . LEU A 1 106 ? 12.887 -4.554 3.005 1.00 84.19 106 LEU A C 1
ATOM 878 O O . LEU A 1 106 ? 13.639 -3.641 3.340 1.00 84.19 106 LEU A O 1
ATOM 882 N N . LEU A 1 107 ? 11.599 -4.605 3.332 1.00 86.38 107 LEU A N 1
ATOM 883 C CA . LEU A 1 107 ? 10.973 -3.616 4.197 1.00 86.38 107 LEU A CA 1
ATOM 884 C C . LEU A 1 107 ? 11.197 -3.997 5.659 1.00 86.38 107 LEU A C 1
ATOM 886 O O . LEU A 1 107 ? 10.969 -5.136 6.058 1.00 86.38 107 LEU A O 1
ATOM 890 N N . GLN A 1 108 ? 11.603 -3.032 6.469 1.00 85.81 108 GLN A N 1
ATOM 891 C CA . GLN A 1 108 ? 11.683 -3.182 7.914 1.00 85.81 108 GLN A CA 1
ATOM 892 C C . GLN A 1 108 ? 10.833 -2.100 8.570 1.00 85.81 108 GLN A C 1
ATOM 894 O O . GLN A 1 108 ? 11.004 -0.919 8.263 1.00 85.81 108 GLN A O 1
ATOM 899 N N . SER A 1 109 ? 9.945 -2.512 9.475 1.00 85.81 109 SER A N 1
ATOM 900 C CA . SER A 1 109 ? 9.176 -1.577 10.289 1.00 85.81 109 SER A CA 1
ATOM 901 C C . SER A 1 109 ? 10.091 -0.829 11.266 1.00 85.81 109 SER A C 1
ATOM 903 O O . SER A 1 109 ? 11.028 -1.409 11.820 1.00 85.81 109 SER A O 1
ATOM 905 N N . LEU A 1 110 ? 9.828 0.463 11.452 1.00 83.12 110 LEU A N 1
ATOM 906 C CA . LEU A 1 110 ? 10.470 1.321 12.448 1.00 83.12 110 LEU A CA 1
ATOM 907 C C . LEU A 1 110 ? 9.522 1.680 13.602 1.00 83.12 110 LEU A C 1
ATOM 909 O O . LEU A 1 110 ? 9.980 2.208 14.614 1.00 83.12 110 LEU A O 1
ATOM 913 N N . ARG A 1 111 ? 8.225 1.376 13.465 1.00 78.38 111 ARG A N 1
ATOM 914 C CA . ARG A 1 111 ? 7.206 1.569 14.501 1.00 78.38 111 ARG A CA 1
ATOM 915 C C . ARG A 1 111 ? 6.098 0.519 14.387 1.00 78.38 111 ARG A C 1
ATOM 917 O O . ARG A 1 111 ? 5.720 0.13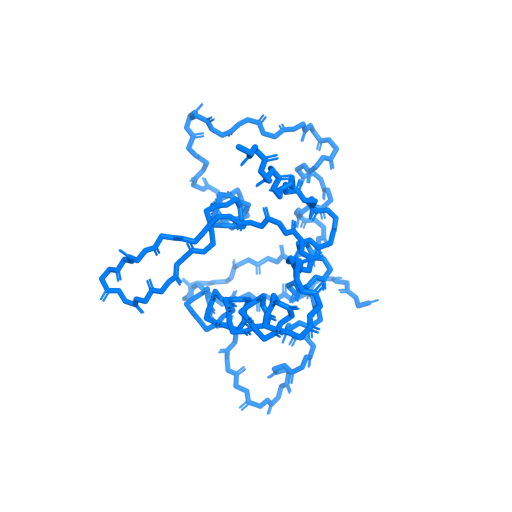5 13.283 1.00 78.38 111 ARG A O 1
ATOM 924 N N . SER A 1 112 ? 5.597 0.071 15.528 1.00 59.94 112 SER A N 1
ATOM 925 C CA . SER A 1 112 ? 4.504 -0.902 15.671 1.00 59.94 112 SER A CA 1
ATOM 926 C C . SER A 1 112 ? 3.295 -0.239 16.300 1.00 59.94 112 SER A C 1
ATOM 928 O O . SER A 1 112 ? 3.521 0.428 17.339 1.00 59.9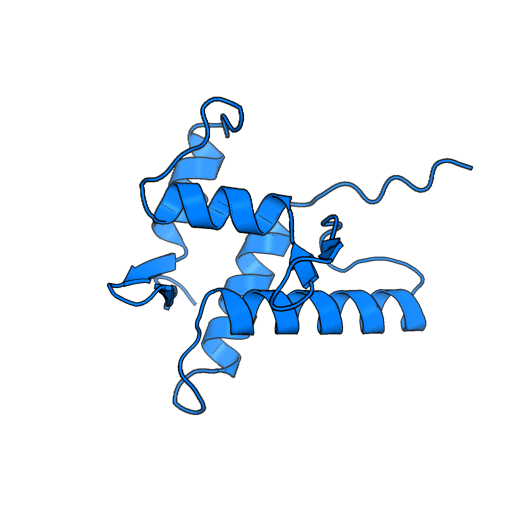4 112 SER A O 1
#

Sequence (112 aa):
MEYQFDFNIEKGIESILYILELLENKVQPTIHRVSKFLYFADKEHLEKYGRFIFGDSYYAMKHGPVPSQIYDLLKLVRGDLSPSFQPSQEISEQVLQAFKIMEVCLLQSLRS

pLDDT: mean 88.75, std 9.57, range [45.38, 97.5]